Protein AF-N0E597-F1 (afdb_monomer_lite)

Radius of gyration: 16.18 Å; chains: 1; bounding box: 46×40×34 Å

Sequence (101 aa):
MTTIDIRLAETTLFAGGSSMCSALTARAAFQEALHGRASILDLRSGSERAREGELPAYLSSGAEGGHRRLIALVGADGLTLDLPAIDGGFAAWRDAGMPVG

Organism: NCBI:txid1193181

Secondary structure (DSSP, 8-state):
-----GGGHHHHGGG---S----B-HHHHHHHHHTTS-EEEE-S-HHHHHHH-PPPHHHHSPPTT--S-EEEE--SSSPP-SS-BBTTHHHHHHHTT----

Foldseek 3Di:
DDDDPPVVPPVVVQVPDPPCAPADALVVLVVCQVVLQEAEDEQADPVCCVVQFADPVSSRDHDPVGHPAYEYQADPPGDDDSHHYHVPHVVSNVVVVHDGD

pLDDT: mean 77.96, std 18.04, range [37.0, 95.31]

Structure (mmCIF, N/CA/C/O backbone):
data_AF-N0E597-F1
#
_entry.id   AF-N0E597-F1
#
loop_
_atom_site.group_PDB
_atom_site.id
_atom_site.type_symbol
_atom_site.label_atom_id
_atom_site.label_alt_id
_atom_site.label_comp_id
_atom_site.label_asym_id
_atom_site.label_entity_id
_atom_site.label_seq_id
_atom_site.pdbx_PDB_ins_code
_atom_site.Cartn_x
_atom_site.Cartn_y
_atom_site.Cartn_z
_atom_site.occupancy
_atom_site.B_iso_or_equiv
_atom_site.auth_seq_id
_atom_site.auth_comp_id
_atom_site.auth_asym_id
_atom_site.auth_atom_id
_atom_site.pdbx_PDB_model_num
ATOM 1 N N . MET A 1 1 ? 34.389 -29.586 21.178 1.00 37.00 1 MET A N 1
ATOM 2 C CA . MET A 1 1 ? 34.172 -28.224 21.705 1.00 37.00 1 MET A CA 1
ATOM 3 C C . MET A 1 1 ? 34.277 -27.288 20.513 1.00 37.00 1 MET A C 1
ATOM 5 O O . MET A 1 1 ? 35.367 -26.873 20.155 1.00 37.00 1 MET A O 1
ATOM 9 N N . THR A 1 2 ? 33.179 -27.152 19.772 1.00 41.12 2 THR A N 1
ATOM 10 C CA . THR A 1 2 ? 33.133 -26.511 18.452 1.00 41.12 2 THR A CA 1
ATOM 11 C C . THR A 1 2 ? 32.790 -25.039 18.632 1.00 41.12 2 THR A C 1
ATOM 13 O O . THR A 1 2 ? 31.694 -24.702 19.073 1.00 41.12 2 THR A O 1
ATOM 16 N N . THR A 1 3 ? 33.758 -24.175 18.343 1.00 45.03 3 THR A N 1
ATOM 17 C CA . THR A 1 3 ? 33.609 -22.720 18.326 1.00 45.03 3 THR A CA 1
ATOM 18 C C . THR A 1 3 ? 32.614 -22.343 17.233 1.00 45.03 3 THR A C 1
ATOM 20 O O . THR A 1 3 ? 32.852 -22.619 16.060 1.00 45.03 3 THR A O 1
ATOM 23 N N . ILE A 1 4 ? 31.475 -21.767 17.615 1.00 56.19 4 ILE A N 1
ATOM 24 C CA . ILE A 1 4 ? 30.510 -21.210 16.666 1.00 56.19 4 ILE A CA 1
ATOM 25 C C . ILE A 1 4 ? 31.091 -19.883 16.167 1.00 56.19 4 ILE A C 1
ATOM 27 O O . ILE A 1 4 ? 31.221 -18.936 16.940 1.00 56.19 4 ILE A O 1
ATOM 31 N N . ASP A 1 5 ? 31.468 -19.829 14.890 1.00 49.53 5 ASP A N 1
ATOM 32 C CA . ASP A 1 5 ? 31.891 -18.608 14.203 1.00 49.53 5 ASP A CA 1
ATOM 33 C C . ASP A 1 5 ? 30.682 -17.678 14.013 1.00 49.53 5 ASP A C 1
ATOM 35 O O . ASP A 1 5 ? 29.818 -17.890 13.162 1.00 49.53 5 ASP A O 1
ATOM 39 N N . ILE A 1 6 ? 30.604 -16.641 14.846 1.00 55.03 6 ILE A N 1
ATOM 40 C CA . ILE A 1 6 ? 29.445 -15.738 14.955 1.00 55.03 6 ILE A CA 1
ATOM 41 C C . ILE A 1 6 ? 29.323 -14.821 13.717 1.00 55.03 6 ILE A C 1
ATOM 43 O O . ILE A 1 6 ? 28.258 -14.279 13.443 1.00 55.03 6 ILE A O 1
ATOM 47 N N . ARG A 1 7 ? 30.384 -14.686 12.906 1.00 53.62 7 ARG A N 1
ATOM 48 C CA . ARG A 1 7 ? 30.434 -13.736 11.778 1.00 53.62 7 ARG A CA 1
ATOM 49 C C . ARG A 1 7 ? 29.740 -14.190 10.491 1.00 53.62 7 ARG A C 1
ATOM 51 O O . ARG A 1 7 ? 29.565 -13.365 9.603 1.00 53.62 7 ARG A O 1
ATOM 58 N N . LEU A 1 8 ? 29.322 -15.454 10.377 1.00 46.69 8 LEU A N 1
ATOM 59 C CA . LEU A 1 8 ? 28.518 -15.920 9.232 1.00 46.69 8 LEU A CA 1
ATOM 60 C C . LEU A 1 8 ? 27.005 -15.938 9.502 1.00 46.69 8 LEU A C 1
ATOM 62 O O . LEU A 1 8 ? 26.226 -16.049 8.559 1.00 46.69 8 LEU A O 1
ATOM 66 N N . ALA A 1 9 ? 26.572 -15.810 10.759 1.00 43.97 9 ALA A N 1
ATOM 67 C CA . ALA A 1 9 ? 25.156 -15.911 11.115 1.00 43.97 9 ALA A CA 1
ATOM 68 C C . ALA A 1 9 ? 24.340 -14.649 10.771 1.00 43.97 9 ALA A C 1
ATOM 70 O O . ALA A 1 9 ? 23.119 -14.725 10.634 1.00 43.97 9 ALA A O 1
ATOM 71 N N . GLU A 1 10 ? 24.999 -13.499 10.596 1.00 42.28 10 GLU A N 1
ATOM 72 C CA . GLU A 1 10 ? 24.331 -12.200 10.432 1.00 42.28 10 GLU A CA 1
ATOM 73 C C . GLU A 1 10 ? 23.654 -12.044 9.058 1.00 42.28 10 GLU A C 1
ATOM 75 O O . GLU A 1 10 ? 22.632 -11.374 8.945 1.00 42.28 10 GLU A O 1
ATOM 80 N N . THR A 1 11 ? 24.162 -12.704 8.010 1.00 42.09 11 THR A N 1
ATOM 81 C CA . THR A 1 11 ? 23.607 -12.576 6.644 1.00 42.09 11 THR A CA 1
ATOM 82 C C . THR A 1 11 ? 22.456 -13.548 6.370 1.00 42.09 11 THR A C 1
ATOM 84 O O . THR A 1 11 ? 21.576 -13.263 5.563 1.00 42.09 11 THR A O 1
ATOM 87 N N . THR A 1 12 ? 22.396 -14.678 7.075 1.00 43.69 12 THR A N 1
ATOM 88 C CA . THR A 1 12 ? 21.313 -15.663 6.914 1.00 43.69 12 THR A CA 1
ATOM 89 C C . THR A 1 12 ? 19.999 -15.252 7.573 1.00 43.69 12 THR A C 1
ATOM 91 O O . THR A 1 12 ? 18.952 -15.773 7.195 1.00 43.69 12 THR A O 1
ATOM 94 N N . LEU A 1 13 ? 20.019 -14.297 8.511 1.00 47.50 13 LEU A N 1
ATOM 95 C CA . LEU A 1 13 ? 18.802 -13.815 9.172 1.00 47.50 13 LEU A CA 1
ATOM 96 C C . LEU A 1 13 ? 17.866 -13.074 8.196 1.00 47.50 13 LEU A C 1
ATOM 98 O O . LEU A 1 13 ? 16.651 -13.108 8.363 1.00 47.50 13 LEU A O 1
ATOM 102 N N . PHE A 1 14 ? 18.418 -12.474 7.136 1.00 49.72 14 PHE A N 1
ATOM 103 C CA . PHE A 1 14 ? 17.663 -11.715 6.132 1.00 49.72 14 PHE A CA 1
ATOM 104 C C . PHE A 1 14 ? 17.094 -12.566 4.989 1.00 49.72 14 PHE A C 1
ATOM 106 O O . PHE A 1 14 ? 16.289 -12.071 4.208 1.00 49.72 14 PHE A O 1
ATOM 113 N N . ALA A 1 15 ? 17.468 -13.845 4.891 1.00 49.25 15 ALA A N 1
ATOM 114 C CA . ALA A 1 15 ? 16.978 -14.744 3.841 1.00 49.25 15 ALA A CA 1
ATOM 115 C C . ALA A 1 15 ? 15.799 -15.631 4.294 1.00 49.25 15 ALA A C 1
ATOM 117 O O . ALA A 1 15 ? 15.266 -16.403 3.501 1.00 49.25 15 ALA A O 1
ATOM 118 N N . GLY A 1 16 ? 15.404 -15.554 5.570 1.00 46.12 16 GLY A N 1
ATOM 119 C CA . GLY A 1 16 ? 14.529 -16.539 6.218 1.00 46.12 16 GLY A CA 1
ATOM 120 C C . GLY A 1 16 ? 13.109 -16.082 6.555 1.00 46.12 16 GLY A C 1
ATOM 121 O O . GLY A 1 16 ? 12.471 -16.716 7.390 1.00 46.12 16 GLY A O 1
ATOM 122 N N . GLY A 1 17 ? 12.607 -14.993 5.974 1.00 43.19 17 GLY A N 1
ATOM 123 C CA . GLY A 1 17 ? 11.314 -14.413 6.350 1.00 43.19 17 GLY A CA 1
ATOM 124 C C . GLY A 1 17 ? 10.255 -14.520 5.259 1.00 43.19 17 GLY A C 1
ATOM 125 O O . GLY A 1 17 ? 9.920 -13.524 4.632 1.00 43.19 17 GLY A O 1
ATOM 126 N N . SER A 1 18 ? 9.707 -15.704 5.002 1.00 50.31 18 SER A N 1
ATOM 127 C CA . SER A 1 18 ? 8.475 -15.829 4.205 1.00 50.31 18 SER A CA 1
ATOM 128 C C . SER A 1 18 ? 7.548 -16.880 4.800 1.00 50.31 18 SER A C 1
ATOM 130 O O . SER A 1 18 ? 7.094 -17.801 4.127 1.00 50.31 18 SER A O 1
ATOM 132 N N . SER A 1 19 ? 7.230 -16.726 6.083 1.00 45.16 19 SER A N 1
ATOM 133 C CA . SER A 1 19 ? 6.037 -17.353 6.652 1.00 45.16 19 SER A CA 1
ATOM 134 C C . SER A 1 19 ? 4.826 -16.524 6.237 1.00 45.16 19 SER A C 1
ATOM 136 O O . SER A 1 19 ? 4.349 -15.725 7.022 1.00 45.16 19 SER A O 1
ATOM 138 N N . MET A 1 20 ? 4.408 -16.671 4.974 1.00 48.97 20 MET A N 1
ATOM 139 C CA . MET A 1 20 ? 3.189 -16.156 4.320 1.00 48.97 20 MET A CA 1
ATOM 140 C C . MET A 1 20 ? 2.263 -15.287 5.193 1.00 48.97 20 MET A C 1
ATOM 142 O O . MET A 1 20 ? 1.136 -15.674 5.513 1.00 48.97 20 MET A O 1
ATOM 146 N N . CYS A 1 21 ? 2.724 -14.095 5.572 1.00 54.59 21 CYS A N 1
ATOM 147 C CA . CYS A 1 21 ? 1.888 -13.124 6.253 1.00 54.59 21 CYS A CA 1
ATOM 148 C C . CYS A 1 21 ? 0.856 -12.661 5.219 1.00 54.59 21 CYS A C 1
ATOM 150 O O . CYS A 1 21 ? 1.240 -12.270 4.119 1.00 54.59 21 CYS A O 1
ATOM 152 N N . SER A 1 22 ? -0.439 -12.817 5.522 1.00 65.44 22 SER A N 1
ATOM 153 C CA . SER A 1 22 ? -1.545 -12.732 4.554 1.00 65.44 22 SER A CA 1
ATOM 154 C C . SER A 1 22 ? -1.359 -11.572 3.575 1.00 65.44 22 SER A C 1
ATOM 156 O O . SER A 1 22 ? -1.474 -10.410 3.978 1.00 65.44 22 SER A O 1
ATOM 158 N N . ALA A 1 23 ? -1.057 -11.875 2.317 1.00 77.50 23 ALA A N 1
ATOM 159 C CA . ALA A 1 23 ? -0.858 -10.835 1.330 1.00 77.50 23 ALA A CA 1
ATOM 160 C C . ALA A 1 23 ? -2.212 -10.237 0.917 1.00 77.50 23 ALA A C 1
ATOM 162 O O . ALA A 1 23 ? -3.237 -10.926 0.889 1.00 77.50 23 ALA A O 1
ATOM 163 N N . LEU A 1 24 ? -2.238 -8.922 0.707 1.00 91.12 24 LEU A N 1
ATOM 164 C CA . LEU A 1 24 ? -3.430 -8.186 0.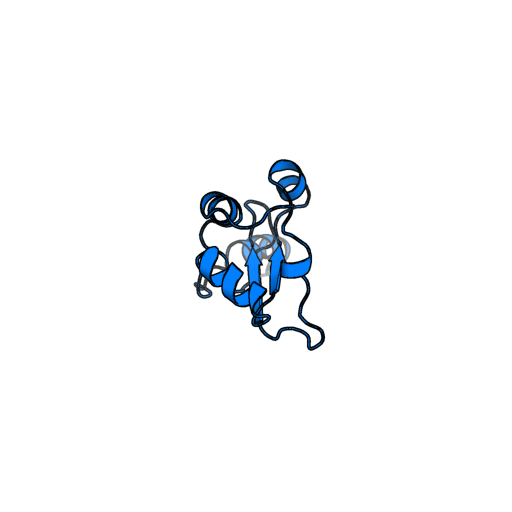302 1.00 91.12 24 LEU A CA 1
ATOM 165 C C . LEU A 1 24 ? -3.240 -7.635 -1.102 1.00 91.12 24 LEU A C 1
ATOM 167 O O . LEU A 1 24 ? -2.197 -7.084 -1.438 1.00 91.12 24 LEU A O 1
ATOM 171 N N . THR A 1 25 ? -4.311 -7.644 -1.888 1.00 94.56 25 THR A N 1
ATOM 172 C CA . THR A 1 25 ? -4.334 -6.843 -3.114 1.00 94.56 25 THR A CA 1
ATOM 173 C C . THR A 1 25 ? -4.185 -5.354 -2.784 1.00 94.56 25 THR A C 1
ATOM 175 O O . THR A 1 25 ? -4.665 -4.885 -1.746 1.00 94.56 25 THR A O 1
ATOM 178 N N . ALA A 1 26 ? -3.602 -4.581 -3.705 1.00 93.94 26 ALA A N 1
ATOM 179 C CA . ALA A 1 26 ? -3.461 -3.130 -3.556 1.00 93.94 26 ALA A CA 1
ATOM 180 C C . ALA A 1 26 ? -4.789 -2.430 -3.222 1.00 93.94 26 ALA A C 1
ATOM 182 O O . ALA A 1 26 ? -4.842 -1.548 -2.368 1.00 93.94 26 ALA A O 1
ATOM 183 N N . ARG A 1 27 ? -5.891 -2.875 -3.839 1.00 94.38 27 ARG A N 1
ATOM 184 C CA . ARG A 1 27 ? -7.223 -2.308 -3.602 1.00 94.38 27 ARG A CA 1
ATOM 185 C C . ARG A 1 27 ? -7.756 -2.607 -2.204 1.00 94.38 27 ARG A C 1
ATOM 187 O O . ARG A 1 27 ? -8.352 -1.726 -1.592 1.00 94.38 27 ARG A O 1
ATOM 194 N N . ALA A 1 28 ? -7.537 -3.820 -1.698 1.00 94.25 28 ALA A N 1
ATOM 195 C CA . ALA A 1 28 ? -7.917 -4.168 -0.333 1.00 94.25 28 ALA A CA 1
ATOM 196 C C . ALA A 1 28 ? -7.107 -3.345 0.680 1.00 94.25 28 ALA A C 1
ATOM 198 O O . ALA A 1 28 ? -7.691 -2.728 1.567 1.00 94.25 28 ALA A O 1
ATOM 199 N N . ALA A 1 29 ? -5.787 -3.250 0.494 1.00 92.62 29 ALA A N 1
ATOM 200 C CA . ALA A 1 29 ? -4.923 -2.430 1.342 1.00 92.62 29 ALA A CA 1
ATOM 201 C C . ALA A 1 29 ? -5.339 -0.948 1.338 1.00 92.62 29 ALA A C 1
ATOM 203 O O . ALA A 1 29 ? -5.427 -0.328 2.398 1.00 92.62 29 ALA A O 1
ATOM 204 N N . PHE A 1 30 ? -5.674 -0.400 0.165 1.00 92.38 30 PHE A N 1
ATOM 205 C CA . PHE A 1 30 ? -6.183 0.964 0.040 1.00 92.38 30 PHE A CA 1
ATOM 206 C C . PHE A 1 30 ? -7.497 1.173 0.798 1.00 92.38 30 PHE A C 1
ATOM 208 O O . PHE A 1 30 ? -7.630 2.169 1.497 1.00 92.38 30 PHE A O 1
ATOM 215 N N . GLN A 1 31 ? -8.459 0.249 0.709 1.00 92.62 31 GLN A N 1
ATOM 216 C CA . GLN A 1 31 ? -9.725 0.361 1.446 1.00 92.62 31 GLN A CA 1
ATOM 217 C C . GLN A 1 31 ? -9.522 0.305 2.962 1.00 92.62 31 GLN A C 1
ATOM 219 O O . GLN A 1 31 ? -10.137 1.082 3.690 1.00 92.62 31 GLN A O 1
ATOM 224 N N . GLU A 1 32 ? -8.649 -0.581 3.448 1.00 90.31 32 GLU A N 1
ATOM 225 C CA . GLU A 1 32 ? -8.301 -0.631 4.870 1.00 90.31 32 GLU A CA 1
ATOM 226 C C . GLU A 1 32 ? -7.704 0.701 5.342 1.00 90.31 32 GLU A C 1
ATOM 228 O O . GLU A 1 32 ? -8.117 1.222 6.379 1.00 90.31 32 GLU A O 1
ATOM 233 N N . ALA A 1 33 ? -6.787 1.283 4.565 1.00 90.00 33 ALA A N 1
ATOM 234 C CA . ALA A 1 33 ? -6.163 2.562 4.890 1.00 90.00 33 ALA A CA 1
ATOM 235 C C . ALA A 1 33 ? -7.146 3.739 4.814 1.00 90.00 33 ALA A C 1
ATOM 237 O O . ALA A 1 33 ? -7.238 4.541 5.740 1.00 90.00 33 ALA A O 1
ATOM 238 N N . LEU A 1 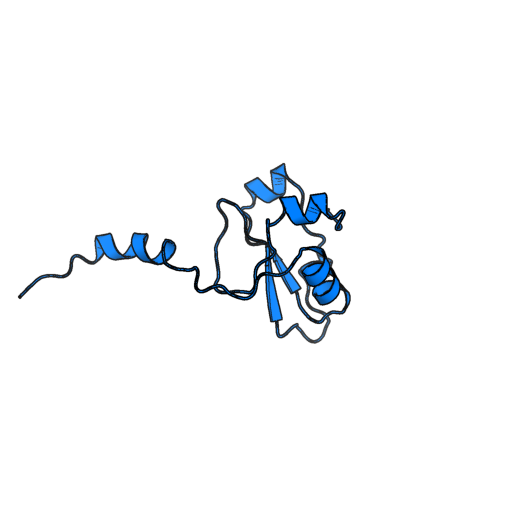34 ? -7.947 3.803 3.749 1.00 88.94 34 LEU A N 1
ATOM 239 C CA . LEU A 1 34 ? -8.928 4.864 3.522 1.00 88.94 34 LEU A CA 1
ATOM 240 C C . LEU A 1 34 ? -9.997 4.911 4.621 1.00 88.94 34 LEU A C 1
ATOM 242 O O . LEU A 1 34 ? -10.449 5.986 5.005 1.00 88.94 34 LEU A O 1
ATOM 246 N N . HIS A 1 35 ? -10.395 3.749 5.142 1.00 87.00 35 HIS A N 1
ATOM 247 C CA . HIS A 1 35 ? -11.351 3.647 6.243 1.00 87.00 35 HIS A CA 1
ATOM 248 C C . HIS A 1 35 ? -10.694 3.704 7.633 1.00 87.00 35 HIS A C 1
ATOM 250 O O . HIS A 1 35 ? -11.366 3.442 8.630 1.00 87.00 35 HIS A O 1
ATOM 256 N N . GLY A 1 36 ? -9.397 4.021 7.716 1.00 84.50 36 GLY A N 1
ATOM 257 C CA . GLY A 1 36 ? -8.664 4.152 8.977 1.00 84.50 36 GLY A CA 1
ATOM 258 C C . GLY A 1 36 ? -8.473 2.840 9.746 1.00 84.50 36 GLY A C 1
ATOM 259 O O . GLY A 1 36 ? -8.178 2.866 10.939 1.00 84.50 36 GLY A O 1
ATOM 260 N N . ARG A 1 37 ? -8.648 1.685 9.092 1.00 86.50 37 ARG A N 1
ATOM 261 C CA . ARG A 1 37 ? -8.480 0.350 9.695 1.00 86.50 37 ARG A CA 1
ATOM 262 C C . ARG A 1 37 ? -7.026 -0.126 9.703 1.00 86.50 37 ARG A C 1
ATOM 264 O O . ARG A 1 37 ? -6.666 -0.975 10.520 1.00 86.50 37 ARG A O 1
ATOM 271 N N . ALA A 1 38 ? -6.192 0.432 8.831 1.00 89.88 38 ALA A N 1
ATOM 272 C CA . ALA A 1 38 ? -4.756 0.186 8.783 1.00 89.88 38 ALA A CA 1
ATOM 273 C C . ALA A 1 38 ? -3.999 1.454 8.371 1.00 89.88 38 ALA A C 1
ATOM 275 O O . ALA A 1 38 ? -4.601 2.393 7.859 1.00 89.88 38 ALA A O 1
ATOM 276 N N . SER A 1 39 ? -2.678 1.452 8.533 1.00 90.62 39 SER A N 1
ATOM 277 C CA . SER A 1 39 ? -1.816 2.331 7.737 1.00 90.62 39 SER A CA 1
ATOM 278 C C . SER A 1 39 ? -0.847 1.527 6.901 1.00 90.62 39 SER A C 1
ATOM 280 O O . SER A 1 39 ? -0.437 0.418 7.265 1.00 90.62 39 SER A O 1
ATOM 282 N N . ILE A 1 40 ? -0.503 2.115 5.763 1.00 91.75 40 ILE A N 1
ATOM 283 C CA . ILE A 1 40 ? 0.452 1.548 4.831 1.00 91.75 40 ILE A CA 1
ATOM 284 C C . ILE A 1 40 ? 1.834 2.063 5.210 1.00 91.75 40 ILE A C 1
ATOM 286 O O . ILE A 1 40 ? 2.088 3.265 5.230 1.00 91.75 40 ILE A O 1
ATOM 290 N N . LEU A 1 41 ? 2.729 1.134 5.514 1.00 91.25 41 LEU A N 1
ATOM 291 C CA . LEU A 1 41 ? 4.126 1.423 5.774 1.00 91.25 41 LEU A CA 1
ATOM 292 C C . LEU A 1 41 ? 4.912 1.205 4.480 1.00 91.25 41 LEU A C 1
ATOM 294 O O . LEU A 1 41 ? 5.090 0.065 4.050 1.00 91.25 41 LEU A O 1
ATOM 298 N N . ASP A 1 42 ? 5.358 2.295 3.854 1.00 91.25 42 ASP A N 1
ATOM 299 C CA . ASP A 1 42 ? 6.225 2.235 2.673 1.00 91.25 42 ASP A CA 1
ATOM 300 C C . ASP A 1 42 ? 7.656 1.876 3.100 1.00 91.25 42 ASP A C 1
ATOM 302 O O . ASP A 1 42 ? 8.404 2.706 3.620 1.00 91.25 42 ASP A O 1
ATOM 306 N N . LEU A 1 43 ? 8.011 0.606 2.903 1.00 90.56 43 LEU A N 1
ATOM 307 C CA . LEU A 1 43 ? 9.317 0.036 3.226 1.00 90.56 43 LEU A CA 1
ATOM 308 C C . LEU A 1 43 ? 10.269 0.032 2.026 1.00 90.56 43 LEU A C 1
ATOM 310 O O . LEU A 1 43 ? 11.375 -0.505 2.131 1.00 90.56 43 LEU A O 1
ATOM 314 N N . ARG A 1 44 ? 9.873 0.630 0.893 1.00 91.25 44 ARG A N 1
ATOM 315 C CA . ARG A 1 44 ? 10.778 0.830 -0.241 1.00 91.25 44 ARG A CA 1
ATOM 316 C C . ARG A 1 44 ? 11.958 1.705 0.169 1.00 91.25 44 ARG A C 1
ATOM 318 O O . ARG A 1 44 ? 11.875 2.540 1.078 1.00 91.25 44 ARG A O 1
ATOM 325 N N . SER A 1 45 ? 13.070 1.551 -0.533 1.00 89.38 45 SER A N 1
ATOM 326 C CA . SER A 1 45 ? 14.191 2.475 -0.415 1.00 89.38 45 SER A CA 1
ATOM 327 C C . SER A 1 45 ? 13.787 3.883 -0.872 1.00 89.38 45 SER A C 1
ATOM 329 O O . SER A 1 45 ? 12.876 4.074 -1.684 1.00 89.38 45 SER A O 1
ATOM 331 N N . GLY A 1 46 ? 14.499 4.903 -0.384 1.00 88.19 46 GLY A N 1
ATOM 332 C CA . GLY A 1 46 ? 14.292 6.277 -0.857 1.00 88.19 46 GLY A CA 1
ATOM 333 C C . GLY A 1 46 ? 14.547 6.423 -2.363 1.00 88.19 46 GLY A C 1
ATOM 334 O O . GLY A 1 46 ? 13.862 7.190 -3.032 1.00 88.19 46 GLY A O 1
ATOM 335 N N . SER A 1 47 ? 15.483 5.646 -2.917 1.00 87.94 47 SER A N 1
ATOM 336 C CA . SER A 1 47 ? 15.776 5.637 -4.353 1.00 87.94 47 SER A CA 1
ATOM 337 C C . SER A 1 47 ? 14.639 5.052 -5.191 1.00 87.94 47 SER A C 1
ATOM 339 O O . SER A 1 47 ? 14.384 5.554 -6.282 1.00 87.94 47 SER A O 1
ATOM 341 N N . GLU A 1 48 ? 13.949 4.016 -4.708 1.00 90.00 48 GLU A N 1
ATOM 342 C CA . GLU A 1 48 ? 12.748 3.484 -5.367 1.00 90.00 48 GLU A CA 1
ATOM 343 C C . GLU A 1 48 ? 11.614 4.506 -5.354 1.00 90.00 48 GLU A C 1
ATOM 345 O O . GLU A 1 48 ? 11.062 4.804 -6.411 1.00 90.00 48 GLU A O 1
ATOM 350 N N . ARG A 1 49 ? 11.342 5.128 -4.199 1.00 91.50 49 ARG A N 1
ATOM 351 C CA . ARG A 1 49 ? 10.342 6.203 -4.092 1.00 91.50 49 ARG A CA 1
ATOM 352 C C . ARG A 1 49 ? 10.631 7.364 -5.045 1.00 91.50 49 ARG A C 1
ATOM 354 O O . ARG A 1 49 ? 9.739 7.792 -5.767 1.00 91.50 49 ARG A O 1
ATOM 361 N N . ALA A 1 50 ? 11.885 7.805 -5.130 1.00 89.88 50 ALA A N 1
ATOM 362 C CA . ALA A 1 50 ? 12.286 8.883 -6.034 1.00 89.88 50 ALA A CA 1
ATOM 363 C C . ALA A 1 50 ? 12.116 8.533 -7.526 1.00 89.88 50 ALA A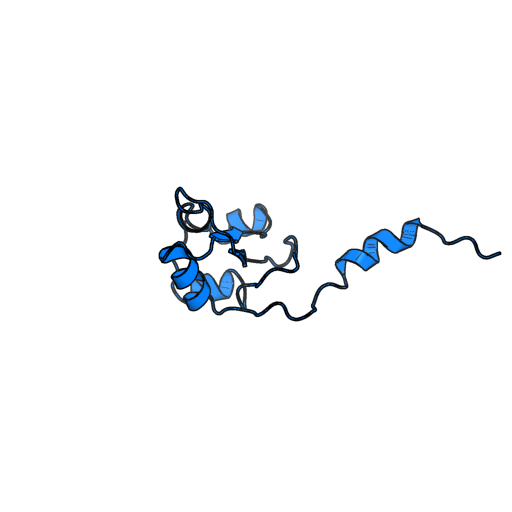 C 1
ATOM 365 O O . ALA A 1 50 ? 11.909 9.425 -8.345 1.00 89.88 50 ALA A O 1
ATOM 366 N N . ARG A 1 51 ? 12.228 7.249 -7.895 1.00 89.31 51 ARG A N 1
ATOM 367 C CA . ARG A 1 51 ? 12.081 6.778 -9.283 1.00 89.31 51 ARG A CA 1
ATOM 368 C C . ARG A 1 51 ? 10.632 6.506 -9.674 1.00 89.31 51 ARG A C 1
ATOM 370 O O . ARG A 1 51 ? 10.274 6.686 -10.834 1.00 89.31 51 ARG A O 1
ATOM 377 N N . GLU A 1 52 ? 9.833 6.008 -8.740 1.00 90.00 52 GLU A N 1
ATOM 378 C CA . GLU A 1 52 ? 8.513 5.442 -9.030 1.00 90.00 52 GLU A CA 1
ATOM 379 C C . GLU A 1 52 ? 7.357 6.334 -8.571 1.00 90.00 52 GLU A C 1
ATOM 381 O O . GLU A 1 52 ? 6.253 6.192 -9.094 1.00 90.00 52 GLU A O 1
ATOM 386 N N . GLY A 1 53 ? 7.610 7.250 -7.636 1.00 91.50 53 GLY A N 1
ATOM 387 C CA . GLY A 1 53 ? 6.605 8.084 -6.982 1.00 91.50 53 GLY A CA 1
ATOM 388 C C . GLY A 1 53 ? 6.388 7.687 -5.525 1.00 91.50 53 GLY A C 1
ATOM 389 O O . GLY A 1 53 ? 6.755 6.586 -5.086 1.00 91.50 53 GLY A O 1
ATOM 390 N N . GLU A 1 54 ? 5.780 8.592 -4.764 1.00 91.38 54 GLU A N 1
ATOM 391 C CA . GLU A 1 54 ? 5.548 8.399 -3.334 1.00 91.38 54 GLU A CA 1
ATOM 392 C C . GLU A 1 54 ? 4.118 7.949 -3.040 1.00 91.38 54 GLU A C 1
ATOM 394 O O . GLU A 1 54 ? 3.182 8.156 -3.816 1.00 91.38 54 GLU A O 1
ATOM 399 N N . LEU A 1 55 ? 3.939 7.308 -1.887 1.00 91.44 55 LEU A N 1
ATOM 400 C CA . LEU A 1 55 ? 2.611 7.057 -1.357 1.00 91.44 55 LEU A CA 1
ATOM 401 C C . LEU A 1 55 ? 2.079 8.347 -0.706 1.00 91.44 55 LEU A C 1
ATOM 403 O O . LEU A 1 55 ? 2.786 8.939 0.113 1.00 91.44 55 LEU A O 1
ATOM 407 N N . PRO A 1 56 ? 0.838 8.777 -0.993 1.00 91.00 56 PRO A N 1
ATOM 408 C CA . PRO A 1 56 ? 0.252 9.933 -0.326 1.00 91.00 56 PRO A CA 1
ATOM 409 C C . PRO A 1 56 ? 0.267 9.807 1.202 1.00 91.00 56 PRO A C 1
ATOM 411 O O . PRO A 1 56 ? -0.158 8.794 1.759 1.00 91.00 56 PRO A O 1
ATOM 414 N N . ALA A 1 57 ? 0.693 10.873 1.886 1.00 86.94 57 ALA A N 1
ATOM 415 C CA . ALA A 1 57 ? 0.945 10.864 3.330 1.00 86.94 57 ALA A CA 1
ATOM 416 C C . ALA A 1 57 ? -0.255 10.409 4.180 1.00 86.94 57 ALA A C 1
ATOM 418 O O . ALA A 1 57 ? -0.062 9.785 5.221 1.00 86.94 57 ALA A O 1
ATOM 419 N N . TYR A 1 58 ? -1.486 10.665 3.721 1.00 85.44 58 TYR A N 1
ATOM 420 C CA . TYR A 1 58 ? -2.704 10.286 4.443 1.00 85.44 58 TYR A CA 1
ATOM 421 C C . TYR A 1 58 ? -2.911 8.764 4.547 1.00 85.44 58 TYR A C 1
ATOM 423 O O . TYR A 1 58 ? -3.650 8.308 5.414 1.00 85.44 58 TYR A O 1
ATOM 431 N N . LEU A 1 59 ? -2.273 7.974 3.676 1.00 87.44 59 LEU A N 1
ATOM 432 C CA . LEU A 1 59 ? -2.304 6.507 3.725 1.00 87.44 59 LEU A CA 1
ATOM 433 C C . LEU A 1 59 ? -1.284 5.940 4.721 1.00 87.44 59 LEU A C 1
ATOM 435 O O . LEU A 1 59 ? -1.460 4.830 5.230 1.00 87.44 59 LEU A O 1
ATOM 439 N N . SER A 1 60 ? -0.236 6.716 5.001 1.00 83.00 60 SER A N 1
ATOM 440 C CA . SER A 1 60 ? 0.823 6.390 5.959 1.00 83.00 60 SER A CA 1
ATOM 441 C C . SER A 1 60 ? 0.495 6.886 7.368 1.00 83.00 60 SER A C 1
ATOM 443 O O . SER A 1 60 ? 0.890 6.267 8.355 1.00 83.00 60 SER A O 1
ATOM 445 N N . SER A 1 61 ? -0.242 7.993 7.487 1.00 68.06 61 SER A N 1
ATOM 446 C CA . SER A 1 61 ? -0.719 8.501 8.771 1.00 68.06 61 SER A CA 1
ATOM 447 C C . SER A 1 61 ? -1.869 7.643 9.293 1.00 68.06 61 SER A C 1
ATOM 449 O O . SER A 1 61 ? -2.871 7.453 8.604 1.00 68.06 61 SER A O 1
ATOM 451 N N . GLY A 1 62 ? -1.765 7.151 10.527 1.00 59.22 62 GLY A N 1
ATOM 452 C CA . GLY A 1 62 ? -2.943 6.657 11.240 1.00 59.22 62 GLY A CA 1
ATOM 453 C C . GLY A 1 62 ? -3.934 7.794 11.498 1.00 59.22 62 GLY A C 1
ATOM 454 O O . GLY A 1 62 ? -3.532 8.950 11.605 1.00 59.22 62 GLY A O 1
ATOM 455 N N . ALA A 1 63 ? -5.222 7.471 11.632 1.00 60.41 63 ALA A N 1
ATOM 456 C CA . ALA A 1 63 ? -6.208 8.408 12.179 1.00 60.41 63 ALA A CA 1
ATOM 457 C C . ALA A 1 63 ? -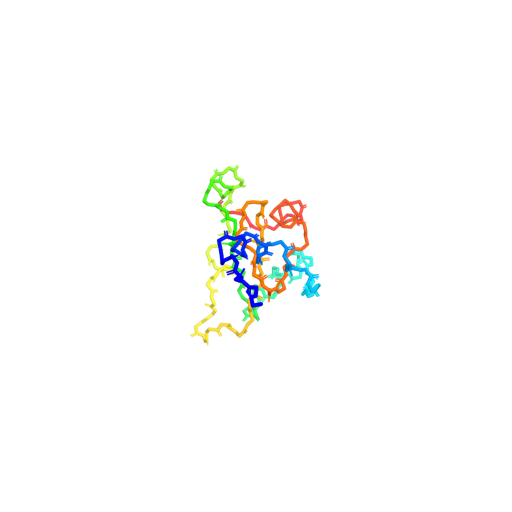5.808 8.863 13.604 1.00 60.41 63 ALA A C 1
ATOM 459 O O . ALA A 1 63 ? -4.958 8.228 14.226 1.00 60.41 63 ALA A O 1
ATOM 460 N N . GLU A 1 64 ? -6.448 9.908 14.153 1.00 60.09 64 GLU A N 1
ATOM 461 C CA . GLU A 1 64 ? -6.135 10.493 15.480 1.00 60.09 64 GLU A CA 1
ATOM 462 C C . GLU A 1 64 ? -6.044 9.477 16.644 1.00 60.09 64 GLU A C 1
ATOM 464 O O . GLU A 1 64 ? -5.398 9.754 17.649 1.00 60.09 64 GLU A O 1
ATOM 469 N N . GLY A 1 65 ? -6.639 8.285 16.514 1.00 63.84 65 GLY A N 1
ATOM 470 C CA . GLY A 1 65 ? -6.541 7.199 17.500 1.00 63.84 65 GLY A CA 1
ATOM 471 C C . GLY A 1 65 ? -5.338 6.253 17.357 1.00 63.84 65 GLY A C 1
ATOM 472 O O . GLY A 1 65 ? -5.168 5.378 18.203 1.00 63.84 65 GLY A O 1
ATOM 473 N N . GLY A 1 66 ? -4.521 6.393 16.307 1.00 62.38 66 GLY A N 1
ATOM 474 C CA . GLY A 1 66 ? -3.502 5.415 15.914 1.00 62.38 66 GLY A CA 1
ATOM 475 C C . GLY A 1 66 ? -4.116 4.095 15.417 1.00 62.38 66 GLY A C 1
ATOM 476 O O . GLY A 1 66 ? -5.105 3.595 15.949 1.00 62.38 66 GLY A O 1
ATOM 477 N N . HIS A 1 67 ? -3.550 3.496 14.369 1.00 64.75 67 HIS A N 1
ATOM 478 C CA . HIS A 1 67 ? -4.017 2.200 13.864 1.00 64.75 67 HIS A CA 1
ATOM 479 C C . HIS A 1 67 ? -3.335 1.048 14.616 1.00 64.75 67 HIS A C 1
ATOM 481 O O . HIS A 1 67 ? -2.163 1.114 14.977 1.00 64.75 67 HIS A O 1
ATOM 487 N N . ARG A 1 68 ? -4.065 -0.055 14.813 1.00 70.25 68 ARG A N 1
ATOM 488 C CA . ARG A 1 68 ? -3.516 -1.290 15.408 1.00 70.25 68 ARG A CA 1
ATOM 489 C C . ARG A 1 68 ? -2.895 -2.234 14.373 1.00 70.25 68 ARG A C 1
ATOM 491 O O . ARG A 1 68 ? -2.248 -3.200 14.764 1.00 70.25 68 ARG A O 1
ATOM 498 N N . ARG A 1 69 ? -3.119 -1.993 13.074 1.00 86.19 69 ARG A N 1
ATOM 499 C CA . ARG A 1 69 ? -2.688 -2.868 11.975 1.00 86.19 69 ARG A CA 1
ATOM 500 C C . ARG A 1 69 ? -1.837 -2.107 10.964 1.00 86.19 69 ARG A C 1
ATOM 502 O O . ARG A 1 69 ? -2.264 -1.076 10.451 1.00 86.19 69 ARG A O 1
ATOM 509 N N . LEU A 1 70 ? -0.669 -2.659 10.660 1.00 89.19 70 LEU A N 1
ATOM 510 C CA . LEU A 1 70 ? 0.225 -2.188 9.608 1.00 89.19 70 LEU A CA 1
ATOM 511 C C . LEU A 1 70 ? 0.109 -3.101 8.389 1.00 89.19 70 LEU A C 1
ATOM 513 O O . LEU A 1 70 ? -0.010 -4.319 8.538 1.00 89.19 70 LEU A O 1
ATOM 517 N N . ILE A 1 71 ? 0.148 -2.503 7.201 1.00 91.69 71 ILE A N 1
ATOM 518 C CA . ILE A 1 71 ? 0.274 -3.214 5.927 1.00 91.69 71 ILE A CA 1
ATOM 519 C C . IL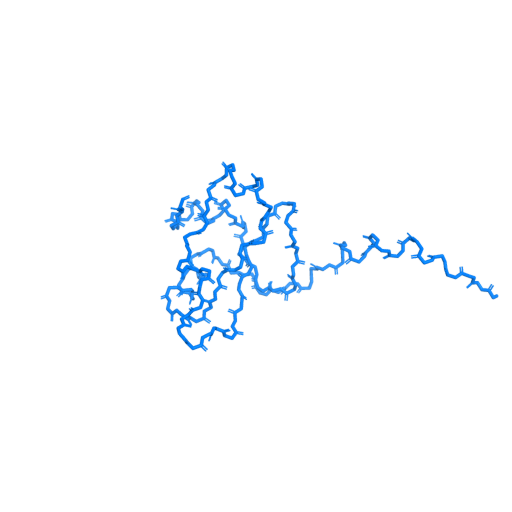E A 1 71 ? 1.550 -2.716 5.254 1.00 91.69 71 ILE A C 1
ATOM 521 O O . ILE A 1 71 ? 1.738 -1.513 5.088 1.00 91.69 71 ILE A O 1
ATOM 525 N N . ALA A 1 72 ? 2.440 -3.628 4.890 1.00 92.12 72 ALA A N 1
ATOM 526 C CA . ALA A 1 72 ? 3.714 -3.298 4.281 1.00 92.12 72 ALA A CA 1
ATOM 527 C C . ALA A 1 72 ? 3.576 -3.107 2.766 1.00 92.12 72 ALA A C 1
ATOM 529 O O . ALA A 1 72 ? 3.033 -3.953 2.053 1.00 92.12 72 ALA A O 1
ATOM 530 N N . LEU A 1 73 ? 4.139 -2.013 2.268 1.00 91.19 73 LEU A N 1
ATOM 531 C CA . LEU A 1 73 ? 4.447 -1.826 0.859 1.00 91.19 73 LEU A CA 1
ATOM 532 C C . LEU A 1 73 ? 5.953 -2.050 0.689 1.00 91.19 73 LEU A C 1
ATOM 534 O O . LEU A 1 73 ? 6.759 -1.184 1.025 1.00 91.19 73 LEU A O 1
ATOM 538 N N . VAL A 1 74 ? 6.322 -3.245 0.233 1.00 89.56 74 VAL A N 1
ATOM 539 C CA . VAL A 1 74 ? 7.717 -3.703 0.177 1.00 89.56 74 VAL A CA 1
ATOM 540 C C . VAL A 1 74 ? 8.316 -3.408 -1.201 1.00 89.56 74 VAL A C 1
ATOM 542 O O . VAL A 1 74 ? 7.648 -3.579 -2.223 1.00 89.56 74 VAL A O 1
ATOM 545 N N . GLY A 1 75 ? 9.560 -2.928 -1.211 1.00 83.75 75 GLY A N 1
ATOM 546 C CA . GLY A 1 75 ? 10.365 -2.726 -2.422 1.00 83.75 75 GLY A CA 1
ATOM 547 C C . GLY A 1 75 ? 11.229 -3.932 -2.762 1.00 83.75 75 GLY A C 1
ATOM 548 O O . GLY A 1 75 ? 11.324 -4.868 -1.975 1.00 83.75 75 GLY A O 1
ATOM 549 N N . ALA A 1 76 ? 11.895 -3.890 -3.912 1.00 80.56 76 ALA A N 1
ATOM 550 C CA . ALA A 1 76 ? 12.846 -4.926 -4.307 1.00 80.56 76 ALA A CA 1
ATOM 551 C C . ALA A 1 76 ? 14.063 -4.959 -3.368 1.00 80.56 76 ALA A C 1
ATOM 553 O O . ALA A 1 76 ? 14.514 -6.033 -2.979 1.00 80.56 76 ALA A O 1
ATOM 554 N N . ASP A 1 77 ? 14.527 -3.775 -2.957 1.00 75.88 77 ASP A N 1
ATOM 555 C CA . ASP A 1 77 ? 15.686 -3.586 -2.073 1.00 75.88 77 ASP A CA 1
ATOM 556 C C . ASP A 1 77 ? 15.276 -3.083 -0.672 1.00 75.88 77 ASP A C 1
ATOM 558 O O . ASP A 1 77 ? 16.105 -2.644 0.130 1.00 75.88 77 ASP A O 1
ATOM 562 N N . GLY A 1 78 ? 13.969 -3.072 -0.401 1.00 64.81 78 GLY A N 1
ATOM 563 C CA . GLY A 1 78 ? 13.381 -2.545 0.823 1.00 64.81 78 GLY A CA 1
ATOM 564 C C . GLY A 1 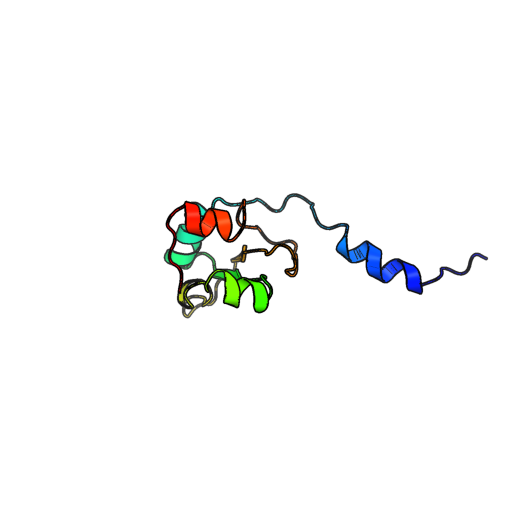78 ? 13.528 -3.479 2.023 1.00 64.81 78 GLY A C 1
ATOM 565 O O . GLY A 1 78 ? 13.804 -4.673 1.902 1.00 64.81 78 GLY A O 1
ATOM 566 N N . LEU A 1 79 ? 13.279 -2.938 3.216 1.00 75.75 79 LEU A N 1
ATOM 567 C CA . LEU A 1 79 ? 13.194 -3.756 4.423 1.00 75.75 79 LEU A CA 1
ATOM 568 C C . LEU A 1 79 ? 11.970 -4.674 4.323 1.00 75.75 79 LEU A C 1
ATOM 570 O O . LEU A 1 79 ? 10.857 -4.204 4.103 1.00 75.75 79 LEU A O 1
ATOM 574 N N . THR A 1 80 ? 12.155 -5.973 4.545 1.00 74.69 80 THR A N 1
ATOM 575 C CA . THR A 1 80 ? 11.025 -6.887 4.743 1.00 74.69 80 THR A CA 1
ATOM 576 C C . THR A 1 80 ? 10.791 -7.065 6.236 1.00 74.69 80 THR A C 1
ATOM 578 O O . THR A 1 80 ? 11.710 -7.379 6.991 1.00 74.69 80 THR A O 1
ATOM 581 N N . LEU A 1 81 ? 9.550 -6.844 6.659 1.00 77.62 81 LEU A N 1
ATOM 582 C CA . LEU A 1 81 ? 9.068 -7.130 8.006 1.00 77.62 81 LEU A CA 1
ATOM 583 C C . LEU A 1 81 ? 8.021 -8.241 7.911 1.00 77.62 81 LEU A C 1
ATOM 585 O O . LEU A 1 81 ? 7.356 -8.360 6.884 1.00 77.62 81 LEU A O 1
ATOM 589 N N . ASP A 1 82 ? 7.843 -9.017 8.981 1.00 83.56 82 ASP A N 1
ATOM 590 C CA . ASP A 1 82 ? 6.781 -10.029 9.077 1.00 83.56 82 ASP A CA 1
ATOM 591 C C . ASP A 1 82 ? 5.404 -9.365 9.289 1.00 83.56 82 ASP A C 1
ATOM 593 O O . ASP A 1 82 ? 4.767 -9.460 10.337 1.00 83.56 82 ASP A O 1
ATOM 597 N N . LEU A 1 83 ? 4.988 -8.585 8.293 1.00 84.50 83 LEU A N 1
ATOM 598 C CA . LEU A 1 83 ? 3.745 -7.830 8.230 1.00 84.50 83 LEU A CA 1
ATOM 599 C C . LEU A 1 83 ? 2.947 -8.272 6.997 1.00 84.50 83 LEU A C 1
ATOM 601 O O . LEU A 1 83 ? 3.544 -8.656 5.990 1.00 84.50 83 LEU A O 1
ATOM 605 N N . PRO A 1 84 ? 1.606 -8.159 7.023 1.00 89.50 84 PRO A N 1
ATOM 606 C CA . PRO A 1 84 ? 0.791 -8.333 5.826 1.00 89.50 84 PRO A CA 1
ATOM 607 C C . PRO A 1 84 ? 1.290 -7.398 4.721 1.00 89.50 84 PRO A C 1
ATOM 609 O O . PRO A 1 84 ? 1.343 -6.187 4.936 1.00 89.50 84 PRO A O 1
ATOM 612 N N . ALA A 1 85 ? 1.663 -7.939 3.563 1.00 90.62 85 ALA A N 1
ATOM 613 C CA . ALA A 1 85 ? 2.253 -7.164 2.474 1.00 90.62 85 ALA A CA 1
ATOM 614 C C . ALA A 1 85 ? 1.271 -6.966 1.314 1.00 90.62 85 ALA A C 1
ATOM 616 O O . ALA A 1 85 ? 0.356 -7.766 1.112 1.00 90.62 85 ALA A O 1
ATOM 617 N N . ILE A 1 86 ? 1.464 -5.897 0.542 1.00 92.56 86 ILE A N 1
ATOM 618 C CA . ILE A 1 86 ? 0.725 -5.682 -0.705 1.00 92.56 86 ILE A CA 1
ATOM 619 C C . ILE A 1 86 ? 1.302 -6.586 -1.797 1.00 92.56 86 ILE A C 1
ATOM 621 O O . ILE A 1 86 ? 2.473 -6.460 -2.160 1.00 92.56 86 ILE A O 1
ATOM 625 N N . ASP A 1 87 ? 0.464 -7.460 -2.350 1.00 92.56 87 ASP A N 1
ATOM 626 C CA . ASP A 1 87 ? 0.813 -8.327 -3.473 1.00 92.56 87 ASP A CA 1
ATOM 627 C C . ASP A 1 87 ? 1.286 -7.504 -4.672 1.00 92.56 87 ASP A C 1
ATOM 629 O O . ASP A 1 87 ? 0.592 -6.596 -5.130 1.00 92.56 87 ASP A O 1
ATOM 633 N N . GLY A 1 88 ? 2.477 -7.828 -5.183 1.00 88.12 88 GLY A N 1
ATOM 634 C CA . GLY A 1 88 ? 3.094 -7.122 -6.310 1.00 88.12 88 GLY A CA 1
ATOM 635 C C . GLY A 1 88 ? 3.591 -5.704 -5.989 1.00 88.12 88 GLY A C 1
ATOM 636 O O . GLY A 1 88 ? 3.996 -4.982 -6.903 1.00 88.12 88 GLY A O 1
ATOM 637 N N . GLY A 1 89 ? 3.579 -5.304 -4.713 1.00 91.50 89 GLY A N 1
ATOM 638 C CA . GLY A 1 89 ? 4.179 -4.064 -4.229 1.00 91.50 89 GLY A CA 1
ATOM 639 C C . GLY A 1 89 ? 3.650 -2.806 -4.924 1.00 91.50 89 GLY A C 1
ATOM 640 O O . GLY A 1 89 ? 2.462 -2.678 -5.234 1.00 91.50 89 GLY A O 1
ATOM 641 N N . PHE A 1 90 ? 4.543 -1.844 -5.163 1.00 93.00 90 PHE A N 1
ATOM 642 C CA . PHE A 1 90 ? 4.154 -0.538 -5.703 1.00 93.00 90 PHE A CA 1
ATOM 643 C C . PHE A 1 90 ? 3.803 -0.570 -7.194 1.00 93.00 90 PHE A C 1
ATOM 645 O O . PHE A 1 90 ? 2.977 0.219 -7.654 1.00 93.00 90 PHE A O 1
ATOM 652 N N . ALA A 1 91 ? 4.362 -1.518 -7.950 1.00 92.06 91 ALA A N 1
ATOM 653 C CA . ALA A 1 91 ? 3.963 -1.731 -9.337 1.00 92.06 91 ALA A CA 1
ATOM 654 C C . ALA A 1 91 ? 2.475 -2.106 -9.414 1.00 92.06 91 ALA A C 1
ATOM 656 O O . ALA A 1 91 ? 1.706 -1.422 -10.085 1.00 92.06 91 ALA A O 1
ATOM 657 N N . ALA A 1 92 ? 2.045 -3.099 -8.628 1.00 92.81 92 ALA A N 1
ATOM 658 C CA . ALA A 1 92 ? 0.639 -3.494 -8.555 1.00 92.81 92 ALA A CA 1
ATOM 659 C C . ALA A 1 92 ? -0.266 -2.384 -7.996 1.00 92.81 92 ALA A C 1
ATOM 661 O O . ALA A 1 92 ? -1.412 -2.247 -8.426 1.00 92.81 92 ALA A O 1
ATOM 662 N N . TRP A 1 93 ? 0.238 -1.566 -7.066 1.00 94.19 93 TRP A N 1
ATOM 663 C CA . TRP A 1 93 ? -0.462 -0.377 -6.574 1.00 94.19 93 TRP A CA 1
ATOM 664 C C . TRP A 1 93 ? -0.806 0.598 -7.704 1.00 94.19 93 TRP A C 1
ATOM 666 O O . TRP A 1 93 ? -1.968 0.985 -7.869 1.00 94.19 93 TRP A O 1
ATOM 676 N N . ARG A 1 94 ? 0.193 0.947 -8.518 1.00 94.06 94 ARG A N 1
ATOM 677 C CA . ARG A 1 94 ? 0.032 1.857 -9.654 1.00 94.06 94 ARG A CA 1
ATOM 678 C C . ARG A 1 94 ? -0.827 1.246 -10.757 1.00 94.06 94 ARG A C 1
ATOM 680 O O . ARG A 1 94 ? -1.725 1.916 -11.259 1.00 94.06 94 ARG A O 1
ATOM 687 N N . ASP A 1 95 ? -0.597 -0.019 -11.093 1.00 94.19 95 ASP A N 1
ATOM 688 C CA . ASP A 1 95 ? -1.347 -0.725 -12.137 1.00 94.19 95 ASP A CA 1
ATOM 689 C C . ASP A 1 95 ? -2.835 -0.864 -11.769 1.00 94.19 95 ASP A C 1
ATOM 691 O O . ASP A 1 95 ? -3.709 -0.809 -12.634 1.00 94.19 95 ASP A O 1
ATOM 695 N N . ALA A 1 96 ? -3.152 -0.958 -10.472 1.00 93.25 96 ALA A N 1
ATOM 696 C CA . ALA A 1 96 ? -4.522 -0.938 -9.962 1.00 93.25 96 ALA A CA 1
ATOM 697 C C . ALA A 1 96 ? -5.176 0.461 -9.960 1.00 93.25 96 ALA A C 1
ATOM 699 O O . ALA A 1 96 ? -6.352 0.577 -9.580 1.00 93.25 96 ALA A O 1
ATOM 700 N N . GLY A 1 97 ? -4.438 1.504 -10.358 1.00 94.19 97 GLY A N 1
ATOM 701 C CA . GLY A 1 97 ? -4.879 2.898 -10.402 1.00 94.19 97 GLY A CA 1
ATOM 702 C C . GLY A 1 97 ? -5.011 3.548 -9.026 1.00 94.19 97 GLY A C 1
ATOM 703 O O . GLY A 1 97 ? -5.845 4.436 -8.853 1.00 94.19 97 GLY A O 1
ATOM 704 N N . MET A 1 98 ? -4.270 3.067 -8.023 1.00 95.31 98 MET A N 1
ATOM 705 C CA . MET A 1 98 ? -4.308 3.653 -6.684 1.00 95.31 98 MET A CA 1
ATOM 706 C C . MET A 1 98 ? -3.543 4.992 -6.636 1.00 95.31 98 MET A C 1
ATOM 708 O O . MET A 1 98 ? -2.653 5.219 -7.458 1.00 95.31 98 MET A O 1
ATOM 712 N N . PRO A 1 99 ? -3.869 5.894 -5.689 1.00 92.06 99 PRO A N 1
ATOM 713 C CA . PRO A 1 99 ? -3.260 7.222 -5.615 1.00 92.06 99 PRO A CA 1
ATOM 714 C C . PRO A 1 99 ? -1.736 7.194 -5.433 1.00 92.06 99 PRO A C 1
ATOM 716 O O . PRO A 1 99 ? -1.220 6.438 -4.608 1.00 92.06 99 PRO A O 1
ATOM 719 N N . VAL A 1 100 ? -1.037 8.065 -6.161 1.00 91.88 100 VAL A N 1
ATOM 720 C CA . VAL A 1 100 ? 0.413 8.307 -6.067 1.00 91.88 100 VAL A CA 1
ATOM 721 C C . VAL A 1 100 ? 0.668 9.809 -5.915 1.00 91.88 100 VAL A C 1
ATOM 723 O O . VAL A 1 100 ? -0.123 10.611 -6.421 1.00 91.88 100 VAL A O 1
ATOM 726 N N . GLY A 1 101 ? 1.712 10.170 -5.171 1.00 83.69 101 GLY A N 1
ATOM 727 C CA . GLY A 1 101 ? 2.171 11.544 -4.938 1.00 83.69 101 GLY A CA 1
ATOM 728 C C . GLY A 1 101 ? 3.405 11.905 -5.750 1.00 83.69 101 GLY A C 1
ATOM 729 O O . GLY A 1 101 ? 4.165 10.976 -6.117 1.00 83.69 101 GLY A O 1
#